Protein AF-A0A435G680-F1 (afdb_monomer)

Secondary structure (DSSP, 8-state):
--HHHHHHHHHHHHHHHHHHHHHHHHHHHHHHHT-PPPP-

Mean predicted aligned error: 4.41 Å

Sequence (40 aa):
MPLPILALAIASFCIGTTEFVIMGLLPEVAADLGVSIPAA

Solvent-accessible surface area (backbone atoms only — not comparable to full-atom values): 2505 Å² total; per-residue (Å²): 129,63,66,69,57,55,54,49,53,50,50,53,46,54,52,49,52,58,62,58,52,48,68,73,42,46,68,59,55,26,61,76,69,74,49,82,80,83,82,130

Foldseek 3Di:
DDPVVVVVVVVVVVVVCVVVVVVVCVVVVCVVVVHDDDDD

Radius of gyration: 15.77 Å; Cα contacts (8 Å, |Δi|>4): 7; chains: 1; bounding box: 32×11×41 Å

Structure (mmCIF, N/CA/C/O backbone):
data_AF-A0A435G680-F1
#
_entry.id   AF-A0A435G680-F1
#
loop_
_atom_site.group_PDB
_atom_site.id
_atom_site.type_symbol
_atom_site.label_atom_id
_atom_site.label_alt_id
_atom_site.label_comp_id
_atom_site.label_asym_id
_atom_site.label_entity_id
_atom_site.label_seq_id
_atom_site.pdbx_PDB_ins_code
_atom_site.Cartn_x
_atom_site.Cartn_y
_atom_site.Cartn_z
_atom_site.occupancy
_atom_site.B_iso_or_equiv
_atom_site.auth_seq_id
_atom_site.auth_comp_id
_atom_site.auth_asym_id
_atom_site.auth_atom_id
_atom_site.pdbx_PDB_model_num
ATOM 1 N N . MET A 1 1 ? 15.274 6.313 -23.402 1.00 78.00 1 MET A N 1
ATOM 2 C CA . MET A 1 1 ? 15.408 5.572 -22.127 1.00 78.00 1 MET A CA 1
ATOM 3 C C . MET A 1 1 ? 15.070 4.110 -22.378 1.00 78.00 1 MET A C 1
ATOM 5 O O . MET A 1 1 ? 14.134 3.878 -23.136 1.00 78.00 1 MET A O 1
ATOM 9 N N . PRO A 1 2 ? 15.804 3.138 -21.819 1.00 94.69 2 PRO A N 1
ATOM 10 C CA . PRO A 1 2 ? 15.505 1.720 -22.029 1.00 94.69 2 PRO A CA 1
ATOM 11 C C . PRO A 1 2 ? 14.123 1.359 -21.455 1.00 94.69 2 PRO A C 1
ATOM 13 O O . PRO A 1 2 ? 13.826 1.671 -20.302 1.00 94.69 2 PRO A O 1
ATOM 16 N N . LEU A 1 3 ? 13.286 0.699 -22.266 1.00 96.75 3 LEU A N 1
ATOM 17 C CA . LEU A 1 3 ? 11.909 0.302 -21.922 1.00 96.75 3 LEU A CA 1
ATOM 18 C C . LEU A 1 3 ? 11.786 -0.434 -20.570 1.00 96.75 3 LEU A C 1
ATOM 20 O O . LEU A 1 3 ? 10.880 -0.091 -19.812 1.00 96.75 3 LEU A O 1
ATOM 24 N N . PRO A 1 4 ? 12.694 -1.364 -20.200 1.00 97.12 4 PRO A N 1
ATOM 25 C CA . PRO A 1 4 ? 12.627 -2.031 -18.899 1.00 97.12 4 PRO A CA 1
ATOM 26 C C . PRO A 1 4 ? 12.761 -1.081 -17.704 1.00 97.12 4 PRO A C 1
ATOM 28 O O . PRO A 1 4 ? 12.100 -1.279 -16.690 1.00 97.12 4 PRO A O 1
ATOM 31 N N . ILE A 1 5 ? 13.575 -0.024 -17.819 1.00 97.12 5 ILE A N 1
ATOM 32 C CA . ILE A 1 5 ? 13.748 0.958 -16.737 1.00 97.12 5 ILE A CA 1
ATOM 33 C C . ILE A 1 5 ? 12.496 1.823 -16.597 1.00 97.12 5 ILE A C 1
ATOM 35 O O . ILE A 1 5 ? 12.095 2.128 -15.480 1.00 97.12 5 ILE A O 1
ATOM 39 N N . LEU A 1 6 ? 11.848 2.183 -17.709 1.00 97.38 6 LEU A N 1
ATOM 40 C CA . LEU A 1 6 ? 10.576 2.906 -17.659 1.00 97.38 6 LEU A CA 1
ATOM 41 C C . LEU A 1 6 ? 9.481 2.057 -16.997 1.00 97.38 6 LEU A C 1
ATOM 43 O O . LEU A 1 6 ? 8.761 2.559 -16.139 1.00 97.38 6 LEU A O 1
ATOM 47 N N . ALA A 1 7 ? 9.391 0.771 -17.348 1.00 97.56 7 ALA A N 1
ATOM 48 C CA . ALA A 1 7 ? 8.457 -0.156 -16.713 1.00 97.56 7 ALA A CA 1
ATOM 49 C C . ALA A 1 7 ? 8.729 -0.293 -15.205 1.00 97.56 7 ALA A C 1
ATOM 51 O O . ALA A 1 7 ? 7.797 -0.226 -14.405 1.00 97.56 7 ALA A O 1
ATOM 52 N N . LEU A 1 8 ? 10.003 -0.408 -14.812 1.00 97.31 8 LEU A N 1
ATOM 53 C CA . LEU A 1 8 ? 10.405 -0.458 -13.407 1.00 97.31 8 LEU A CA 1
ATOM 54 C C . LEU A 1 8 ? 10.056 0.834 -12.657 1.00 97.31 8 LEU A C 1
ATOM 56 O O . LEU A 1 8 ? 9.564 0.760 -11.537 1.00 97.31 8 LEU A O 1
ATOM 60 N N . ALA A 1 9 ? 10.271 2.000 -13.269 1.00 97.50 9 ALA A N 1
ATOM 61 C CA . ALA A 1 9 ? 9.952 3.293 -12.668 1.00 97.50 9 ALA A CA 1
ATOM 62 C C . ALA A 1 9 ? 8.442 3.481 -12.453 1.00 97.50 9 ALA A C 1
ATOM 64 O O . ALA A 1 9 ? 8.025 3.986 -11.416 1.00 97.50 9 ALA A O 1
ATOM 65 N N . ILE A 1 10 ? 7.613 3.050 -13.410 1.00 97.94 10 ILE A N 1
ATOM 66 C CA . ILE A 1 10 ? 6.152 3.079 -13.258 1.00 97.94 10 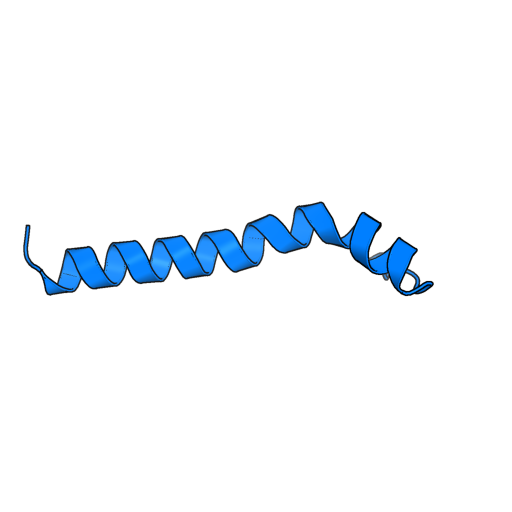ILE A CA 1
ATOM 67 C C . ILE A 1 10 ? 5.723 2.120 -12.143 1.00 97.94 10 ILE A C 1
ATOM 69 O O . ILE A 1 10 ? 4.933 2.502 -11.284 1.00 97.94 10 ILE A O 1
ATOM 73 N N . ALA A 1 11 ? 6.268 0.901 -12.118 1.00 97.69 11 ALA A N 1
ATOM 74 C CA . ALA A 1 11 ? 5.950 -0.075 -11.082 1.00 97.69 11 ALA A CA 1
ATOM 75 C C . ALA A 1 11 ? 6.334 0.429 -9.682 1.00 97.69 11 ALA A C 1
ATOM 77 O O . ALA A 1 11 ? 5.506 0.385 -8.774 1.00 97.69 11 ALA A O 1
ATOM 78 N N . SER A 1 12 ? 7.551 0.955 -9.505 1.00 97.12 12 SER A N 1
ATOM 79 C CA . SER A 1 12 ? 7.997 1.490 -8.214 1.00 97.12 12 SER A CA 1
ATOM 80 C C . SER A 1 12 ? 7.180 2.705 -7.779 1.00 97.12 12 SER A C 1
ATOM 82 O O . SER A 1 12 ? 6.844 2.819 -6.601 1.00 97.12 12 SER A O 1
ATOM 84 N N . PHE A 1 13 ? 6.798 3.572 -8.720 1.00 96.75 13 PHE A N 1
ATOM 85 C CA . PHE A 1 13 ? 5.900 4.688 -8.451 1.00 96.75 13 PHE A CA 1
ATOM 86 C C . PHE A 1 13 ? 4.528 4.204 -7.966 1.00 96.75 13 PHE A C 1
ATOM 88 O O . PHE A 1 13 ? 4.083 4.636 -6.908 1.00 96.75 13 PHE A O 1
ATOM 95 N N . CYS A 1 14 ? 3.888 3.272 -8.680 1.00 97.25 14 CYS A N 1
ATOM 96 C CA . CYS A 1 14 ? 2.582 2.727 -8.297 1.00 97.25 14 CYS A CA 1
ATOM 97 C C . CYS A 1 14 ? 2.608 2.011 -6.935 1.00 97.25 14 CYS A C 1
ATOM 99 O O . CYS A 1 14 ? 1.664 2.143 -6.148 1.00 97.25 14 CYS A O 1
ATOM 101 N N . ILE A 1 15 ? 3.686 1.276 -6.639 1.00 96.81 15 ILE A N 1
ATOM 102 C CA . ILE A 1 15 ? 3.895 0.650 -5.325 1.00 96.81 15 ILE A CA 1
ATOM 103 C C . ILE A 1 15 ? 3.950 1.736 -4.248 1.00 96.81 15 ILE A C 1
ATOM 105 O O . ILE A 1 15 ? 3.139 1.709 -3.324 1.00 96.81 15 ILE A O 1
ATOM 109 N N . GLY A 1 16 ? 4.806 2.747 -4.432 1.00 94.88 16 GLY A N 1
ATOM 110 C CA . GLY A 1 16 ? 4.908 3.870 -3.502 1.00 94.88 16 GLY A CA 1
ATOM 111 C C . GLY A 1 16 ? 3.560 4.560 -3.286 1.00 94.88 16 GLY A C 1
ATOM 112 O O . GLY A 1 16 ? 3.122 4.722 -2.152 1.00 9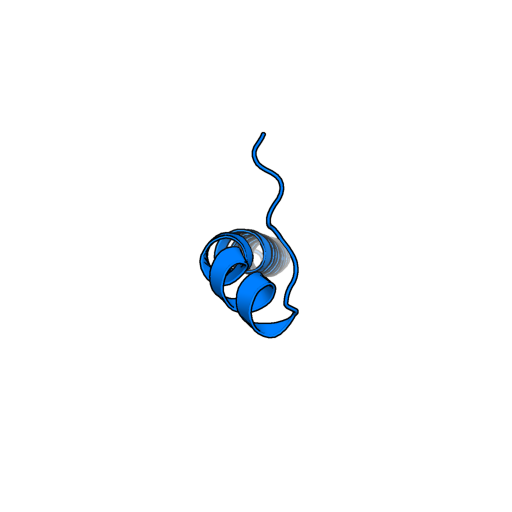4.88 16 GLY A O 1
ATOM 113 N N . THR A 1 17 ? 2.838 4.910 -4.354 1.00 95.81 17 THR A N 1
ATOM 114 C CA . THR A 1 17 ? 1.535 5.581 -4.220 1.00 95.81 17 THR A CA 1
ATOM 115 C C . THR A 1 17 ? 0.524 4.758 -3.428 1.00 95.81 17 THR A C 1
ATOM 117 O O . THR A 1 17 ? -0.220 5.329 -2.639 1.00 95.81 17 THR A O 1
ATOM 120 N N . THR A 1 18 ? 0.504 3.433 -3.593 1.00 93.69 18 THR A N 1
ATOM 121 C CA . THR A 1 18 ? -0.443 2.567 -2.871 1.00 93.69 18 THR A CA 1
ATOM 122 C C . THR A 1 18 ? -0.162 2.572 -1.367 1.00 93.69 18 THR A C 1
ATOM 124 O O . THR A 1 18 ? -1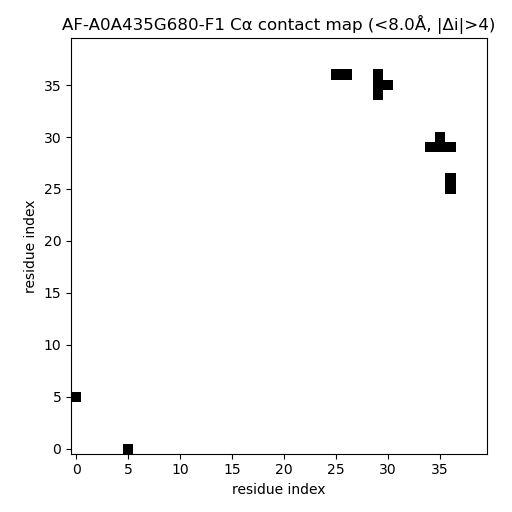.091 2.670 -0.567 1.00 93.69 18 THR A O 1
ATOM 127 N N . GLU A 1 19 ? 1.113 2.533 -0.981 1.00 93.19 19 GLU A N 1
ATOM 128 C CA . GLU A 1 19 ? 1.539 2.541 0.423 1.00 93.19 19 GLU A CA 1
ATOM 129 C C . GLU A 1 19 ? 1.337 3.909 1.089 1.00 93.19 19 GLU A C 1
ATOM 131 O O . GLU A 1 19 ? 0.890 3.984 2.233 1.00 93.19 19 GLU A O 1
ATOM 136 N N . PHE A 1 20 ? 1.614 5.008 0.384 1.00 90.62 20 PHE A N 1
ATOM 137 C CA . PHE A 1 20 ? 1.500 6.349 0.968 1.00 90.62 20 PHE A CA 1
ATOM 138 C C . PHE A 1 20 ? 0.060 6.868 1.024 1.00 90.62 20 PHE A C 1
ATOM 140 O O . PHE A 1 20 ? -0.295 7.565 1.974 1.00 90.62 20 PHE A O 1
ATOM 147 N N . VAL A 1 21 ? -0.783 6.534 0.040 1.00 95.06 21 VAL A N 1
ATOM 148 C CA . VAL A 1 21 ? -2.178 7.003 0.012 1.00 95.06 21 VAL A CA 1
ATOM 149 C C . VAL A 1 21 ? -2.984 6.392 1.155 1.00 95.06 21 VAL A C 1
ATOM 151 O O . VAL A 1 21 ? -3.688 7.122 1.851 1.00 95.06 21 VAL A O 1
ATOM 154 N N . ILE A 1 22 ? -2.858 5.082 1.407 1.00 91.25 22 ILE A N 1
ATOM 155 C CA . ILE A 1 22 ? -3.651 4.426 2.457 1.00 91.25 22 ILE A CA 1
ATOM 156 C C . ILE A 1 22 ? -3.335 4.977 3.850 1.00 91.25 22 ILE A C 1
ATOM 158 O O . ILE A 1 22 ? -4.246 5.122 4.655 1.00 91.25 22 ILE A O 1
ATOM 162 N N . MET A 1 23 ? -2.088 5.374 4.117 1.00 90.50 23 MET A N 1
ATOM 163 C CA . MET A 1 23 ? -1.695 5.977 5.397 1.00 90.50 23 MET A CA 1
ATOM 164 C C . MET A 1 23 ? -2.476 7.263 5.705 1.00 90.50 23 MET A C 1
ATOM 166 O O . MET A 1 23 ? -2.782 7.523 6.867 1.00 90.50 23 MET A O 1
ATOM 170 N N . GLY A 1 24 ? -2.835 8.043 4.678 1.00 90.31 24 GLY A N 1
ATOM 171 C CA . GLY A 1 24 ? -3.687 9.228 4.823 1.00 90.31 24 GLY A CA 1
ATOM 172 C C . GLY A 1 24 ? -5.172 8.904 5.004 1.00 90.31 24 GLY A C 1
ATOM 173 O O . GLY A 1 24 ? -5.886 9.676 5.634 1.00 90.31 24 GLY A O 1
ATOM 174 N N . LEU A 1 25 ? -5.622 7.755 4.495 1.00 93.56 25 LEU A N 1
ATOM 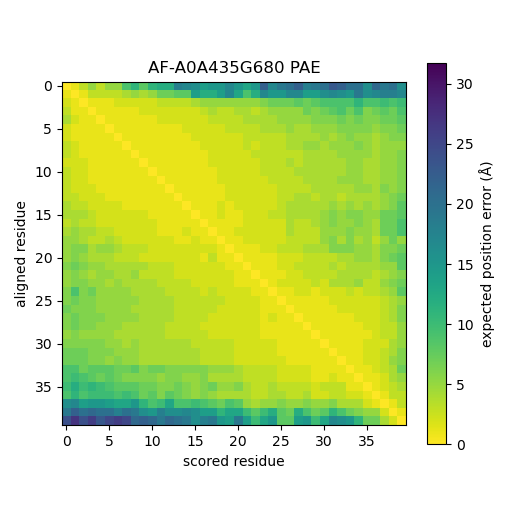175 C CA . LEU A 1 25 ? -7.017 7.307 4.554 1.00 93.56 25 LEU A CA 1
ATOM 176 C C . LEU A 1 25 ? -7.316 6.408 5.763 1.00 93.56 25 LEU A C 1
ATOM 178 O O . LEU A 1 25 ? -8.480 6.147 6.052 1.00 93.56 25 LEU A O 1
ATOM 182 N N . LEU A 1 26 ? -6.294 5.930 6.485 1.00 93.12 26 LEU A N 1
ATOM 183 C CA . LEU A 1 26 ? -6.458 5.058 7.655 1.00 93.12 26 LEU A CA 1
ATOM 184 C C . LEU A 1 26 ? -7.508 5.574 8.663 1.00 93.12 26 LEU A C 1
ATOM 186 O O . LEU A 1 26 ? -8.316 4.754 9.098 1.00 93.12 26 LEU A O 1
ATOM 190 N N . PRO A 1 27 ? -7.562 6.877 9.021 1.00 92.44 27 PRO A N 1
ATOM 191 C CA . PRO A 1 27 ? -8.593 7.403 9.922 1.00 92.44 27 PRO A CA 1
ATOM 192 C C . PRO A 1 27 ? -10.021 7.233 9.396 1.00 92.44 27 PRO A C 1
ATOM 194 O O . PRO A 1 27 ? -10.910 6.856 10.156 1.00 92.44 27 PRO A O 1
ATOM 197 N N . GLU A 1 28 ? -10.234 7.483 8.106 1.00 95.12 28 GLU A N 1
ATOM 198 C CA . GLU A 1 28 ? -11.541 7.366 7.449 1.00 95.12 28 GLU A CA 1
ATOM 199 C C . GLU A 1 28 ? -11.963 5.896 7.356 1.00 95.12 28 GLU A C 1
ATOM 201 O O . GLU A 1 28 ? -13.060 5.536 7.774 1.00 95.12 28 GLU A O 1
ATOM 206 N N . VAL A 1 29 ? -11.047 5.018 6.938 1.00 94.31 29 VAL A N 1
ATOM 207 C CA . VAL A 1 29 ? -11.279 3.566 6.877 1.00 94.31 29 VAL A CA 1
ATOM 208 C C . VAL A 1 29 ? -11.606 2.990 8.259 1.00 94.31 29 VAL A C 1
ATOM 210 O O . VAL A 1 29 ? -12.495 2.150 8.392 1.00 94.31 29 VAL A O 1
ATOM 213 N N . ALA A 1 30 ? -10.905 3.432 9.303 1.00 94.81 30 ALA A N 1
ATOM 214 C CA . ALA A 1 30 ? -11.165 2.994 10.670 1.00 94.81 30 ALA A CA 1
ATOM 215 C C . ALA A 1 30 ? -12.541 3.456 11.175 1.00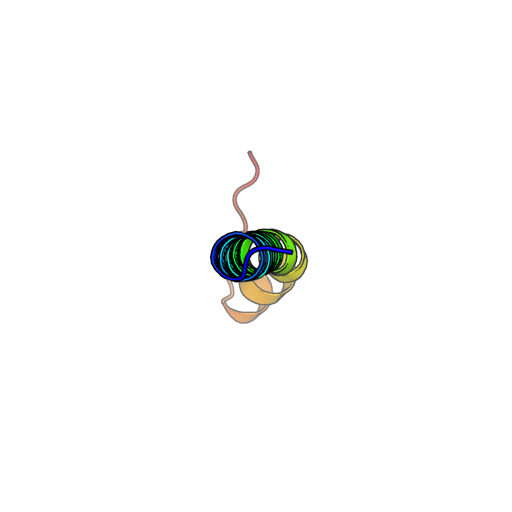 94.81 30 ALA A C 1
ATOM 217 O O . ALA A 1 30 ? -13.245 2.677 11.823 1.00 94.81 30 ALA A O 1
ATOM 218 N N . ALA A 1 31 ? -12.940 4.689 10.841 1.00 95.94 31 ALA A N 1
ATOM 219 C CA . ALA A 1 31 ? -14.262 5.219 11.158 1.00 95.94 31 ALA A CA 1
ATOM 220 C C . ALA A 1 31 ? -15.376 4.422 10.459 1.00 95.94 31 ALA A C 1
ATOM 222 O O . ALA A 1 31 ? -16.335 4.021 11.121 1.00 95.94 31 ALA A O 1
ATOM 223 N N . ASP A 1 32 ? -15.211 4.120 9.170 1.00 96.75 32 ASP A N 1
ATOM 224 C CA . ASP A 1 32 ? -16.180 3.348 8.381 1.00 96.75 32 ASP A CA 1
ATOM 225 C C . ASP A 1 32 ? -16.339 1.907 8.889 1.00 96.75 32 ASP A C 1
ATOM 227 O O . ASP A 1 32 ? -17.437 1.347 8.873 1.00 96.75 32 ASP A O 1
ATOM 231 N N . L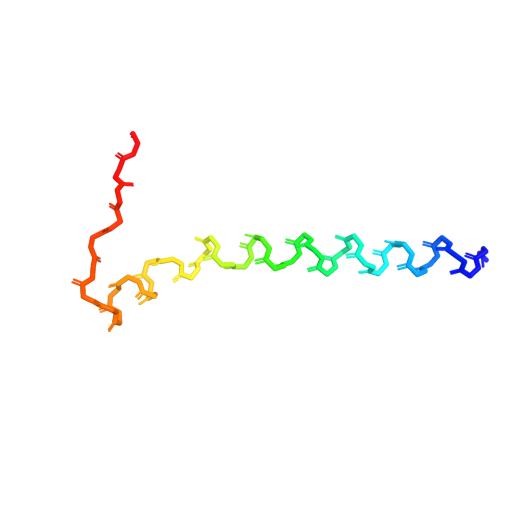EU A 1 33 ? -15.252 1.300 9.372 1.00 96.44 33 LEU A N 1
ATOM 232 C CA . LEU A 1 33 ? -15.248 -0.065 9.903 1.00 96.44 33 LEU A CA 1
ATOM 233 C C . LEU A 1 33 ? -15.586 -0.147 11.402 1.00 96.44 33 LEU A C 1
ATOM 235 O O . LEU A 1 33 ? -15.736 -1.250 11.929 1.00 96.44 33 LEU A O 1
ATOM 239 N N . GLY A 1 34 ? -15.697 0.985 12.104 1.00 95.62 34 GLY A N 1
ATOM 240 C CA . GLY A 1 34 ? -15.941 1.025 13.548 1.00 95.62 34 GLY A CA 1
ATOM 241 C C . GLY A 1 34 ? -14.813 0.407 14.384 1.00 95.62 34 GLY A C 1
ATOM 242 O O . GLY A 1 34 ? -15.064 -0.097 15.480 1.00 95.62 34 GLY A O 1
ATOM 243 N N . VAL A 1 35 ? -13.579 0.415 13.871 1.00 95.62 35 VAL A N 1
ATOM 244 C CA . VAL A 1 35 ? -12.398 -0.146 14.548 1.00 95.62 35 VAL A CA 1
ATOM 245 C C . VAL A 1 35 ? -11.479 0.963 15.054 1.00 95.62 35 VAL A C 1
ATOM 247 O O . VAL A 1 35 ? -1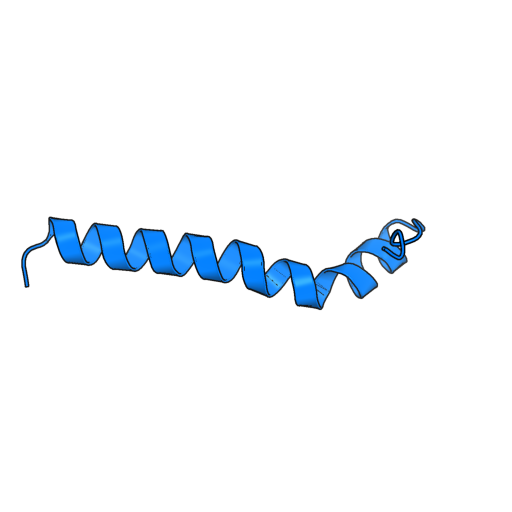1.403 2.045 14.480 1.00 95.62 35 VAL A O 1
ATOM 250 N N . SER A 1 36 ? -10.748 0.704 16.137 1.00 92.06 36 SER A N 1
ATOM 251 C CA . SER A 1 36 ? -9.742 1.638 16.650 1.00 92.06 36 SER A CA 1
ATOM 252 C C . SER A 1 36 ? -8.404 1.456 15.937 1.00 92.06 36 SER A C 1
ATOM 254 O O . SER A 1 36 ? -7.943 0.325 15.775 1.00 92.06 36 SER A O 1
ATOM 256 N N . ILE A 1 37 ? -7.732 2.559 15.609 1.00 91.62 37 ILE A N 1
ATOM 257 C CA . ILE A 1 37 ? -6.342 2.533 15.141 1.00 91.62 37 ILE A CA 1
ATOM 258 C C . ILE A 1 37 ? -5.421 2.334 16.355 1.00 91.62 37 ILE A C 1
ATOM 260 O O . ILE A 1 37 ? -5.486 3.145 17.284 1.00 91.62 37 ILE A O 1
ATOM 264 N N . PRO A 1 38 ? -4.568 1.291 16.385 1.00 85.38 38 PRO A N 1
ATOM 265 C CA . PRO A 1 38 ? -3.590 1.117 17.453 1.00 85.38 38 PRO A CA 1
ATOM 266 C C . PRO A 1 38 ? -2.615 2.299 17.488 1.00 85.38 38 PRO A C 1
ATOM 268 O O . PRO A 1 38 ? -1.987 2.616 16.479 1.00 85.38 38 PRO A O 1
ATO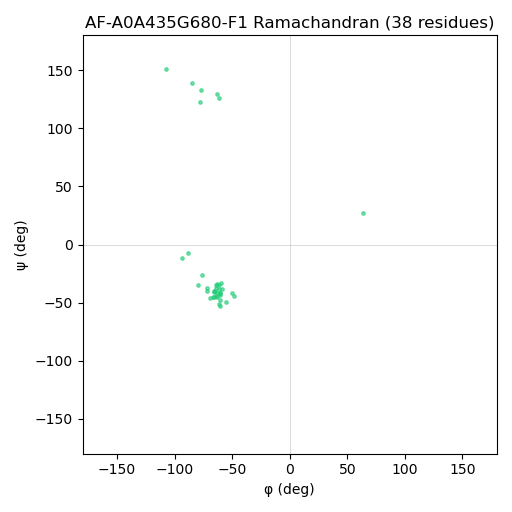M 271 N N . ALA A 1 39 ? -2.477 2.940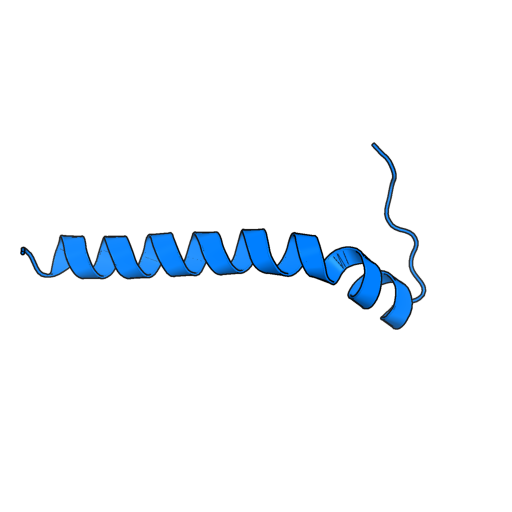 18.648 1.00 77.25 39 ALA A N 1
ATOM 272 C CA . ALA A 1 39 ? -1.376 3.864 18.890 1.00 77.25 39 ALA A CA 1
ATOM 273 C C . ALA A 1 39 ? -0.104 3.047 19.169 1.00 77.25 39 ALA A C 1
ATOM 275 O O . ALA A 1 39 ? -0.157 2.083 19.937 1.00 77.25 39 ALA A O 1
ATOM 276 N N . ALA A 1 40 ? 1.000 3.411 18.517 1.00 63.44 40 ALA A N 1
ATOM 277 C CA . ALA A 1 40 ? 2.327 2.863 18.796 1.00 63.44 40 ALA A CA 1
ATOM 278 C C . ALA A 1 40 ? 2.979 3.579 19.985 1.00 63.44 40 ALA A C 1
ATOM 280 O O . ALA A 1 40 ? 2.748 4.804 20.126 1.00 63.44 40 ALA A O 1
#

pLDDT: mean 93.14, std 6.6, range [63.44, 97.94]